Protein AF-A0A502KUD3-F1 (afdb_monomer_lite)

Sequence (106 aa):
MREPLKTVSEIIARSNDSLYQKHPHIDTIIGIMDKALRQQGMNSDAITIECPAQNKKIVFLLHDEKPDYISIAVGDKTGNVETSSEIGLENFSETMLMVMLEMHFT

pLDDT: mean 95.57, std 2.89, range [78.75, 98.38]

Secondary structure (DSSP, 8-state):
--HHHHHHHHHHHHHHHHHHHH-TT---EEEEESSHHHHTT-SEEEEEEEEGGGTEEEEEEEETT-TTEEEEEEE-TTS-EEEEEEEEGGG--HHHHHHHHHHHH-

Organism: NCBI:txid2491017

Structure (mmCIF, N/CA/C/O backbone):
data_AF-A0A502KUD3-F1
#
_entry.id   AF-A0A502KUD3-F1
#
loop_
_atom_site.group_PDB
_atom_site.id
_atom_site.type_symbol
_atom_site.label_atom_id
_atom_site.label_alt_id
_atom_site.label_comp_id
_atom_site.label_asym_id
_atom_site.label_entity_id
_atom_site.label_seq_id
_atom_site.pdbx_PDB_ins_code
_atom_site.Cartn_x
_atom_site.Cartn_y
_atom_site.Cartn_z
_atom_site.occupancy
_atom_site.B_iso_or_equiv
_atom_site.auth_seq_id
_atom_site.auth_comp_id
_atom_site.auth_asym_id
_atom_site.auth_atom_id
_atom_site.pdbx_PDB_model_num
ATOM 1 N N . MET A 1 1 ? -15.621 -2.482 3.346 1.00 78.75 1 MET A N 1
ATOM 2 C CA . MET A 1 1 ? -14.480 -1.565 3.449 1.00 78.75 1 MET A CA 1
ATOM 3 C C . MET A 1 1 ? -14.842 -0.353 4.293 1.00 78.75 1 MET A C 1
ATOM 5 O O . MET A 1 1 ? -15.858 0.279 4.030 1.00 78.75 1 MET A O 1
ATOM 9 N N . ARG A 1 2 ? -14.055 -0.081 5.339 1.00 89.25 2 ARG A N 1
ATOM 10 C CA . ARG A 1 2 ? -14.170 1.132 6.169 1.00 89.25 2 ARG A CA 1
ATOM 11 C C . ARG A 1 2 ? -13.622 2.349 5.420 1.00 89.25 2 ARG A C 1
ATOM 13 O 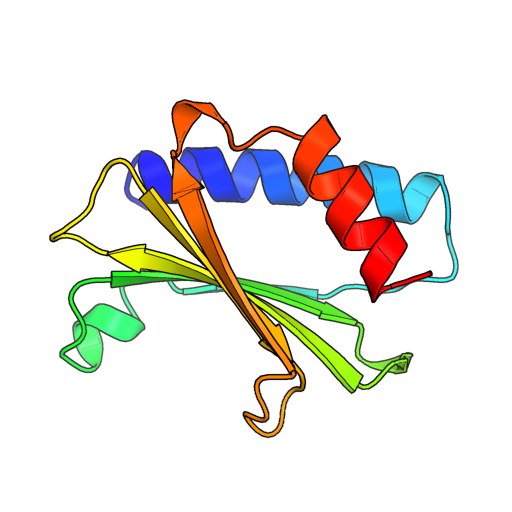O . ARG A 1 2 ? -12.785 2.176 4.540 1.00 89.25 2 ARG A O 1
ATOM 20 N N . GLU A 1 3 ? -14.039 3.554 5.810 1.00 92.56 3 GLU A N 1
ATOM 21 C CA . GLU A 1 3 ? -13.609 4.799 5.149 1.00 92.56 3 GLU A CA 1
ATOM 22 C C . GLU A 1 3 ? -12.078 4.963 5.064 1.00 92.56 3 GLU A C 1
ATOM 24 O O . GLU A 1 3 ? -11.599 5.178 3.955 1.00 92.56 3 GLU A O 1
ATOM 29 N N . PRO A 1 4 ? -11.269 4.749 6.127 1.00 93.69 4 PRO A N 1
ATOM 30 C CA . PRO A 1 4 ? -9.810 4.854 6.001 1.00 93.69 4 PRO A CA 1
ATOM 31 C C . PRO A 1 4 ? -9.228 3.877 4.972 1.00 93.69 4 PRO A C 1
ATOM 33 O O . PRO A 1 4 ? -8.421 4.263 4.132 1.00 93.69 4 PRO A O 1
ATOM 36 N N . LEU A 1 5 ? -9.698 2.622 4.977 1.00 95.94 5 LEU A N 1
ATOM 37 C CA . LEU A 1 5 ? -9.261 1.607 4.017 1.00 95.94 5 LEU A CA 1
ATOM 38 C C . LEU A 1 5 ? -9.627 2.009 2.584 1.00 95.94 5 LEU A C 1
ATOM 40 O O . LEU A 1 5 ? -8.810 1.839 1.683 1.00 95.94 5 LEU A O 1
ATOM 44 N N . LYS A 1 6 ? -10.814 2.588 2.376 1.00 96.00 6 LYS A N 1
ATOM 45 C CA . LYS A 1 6 ? -11.251 3.096 1.072 1.00 96.00 6 LYS A CA 1
ATOM 46 C C . LYS A 1 6 ? -10.357 4.238 0.590 1.00 96.00 6 LYS A C 1
ATOM 48 O O . LYS A 1 6 ? -9.796 4.131 -0.494 1.00 96.00 6 LYS A O 1
ATOM 53 N N . THR A 1 7 ? -10.175 5.276 1.406 1.00 95.38 7 THR A N 1
ATOM 54 C CA . THR A 1 7 ? -9.365 6.456 1.064 1.00 95.38 7 THR A CA 1
ATOM 55 C C . THR A 1 7 ? -7.933 6.074 0.699 1.00 95.38 7 THR A C 1
ATOM 57 O O . THR A 1 7 ? -7.422 6.487 -0.342 1.00 95.38 7 THR A O 1
ATOM 60 N N . VAL A 1 8 ? -7.292 5.238 1.521 1.00 97.44 8 VAL A N 1
ATOM 61 C CA . VAL A 1 8 ? -5.911 4.792 1.286 1.00 97.44 8 VAL A CA 1
ATOM 62 C C . VAL A 1 8 ? -5.829 3.913 0.035 1.00 97.44 8 VAL A C 1
ATOM 64 O O . VAL A 1 8 ? -4.927 4.106 -0.777 1.00 97.44 8 VAL A O 1
ATOM 67 N N . SER A 1 9 ? -6.790 3.006 -0.178 1.00 97.75 9 SER A N 1
ATOM 68 C CA . SER A 1 9 ? -6.826 2.152 -1.377 1.00 97.75 9 SER A CA 1
ATOM 69 C C . SER A 1 9 ? -6.992 2.962 -2.664 1.00 97.75 9 SER A C 1
ATOM 71 O O . SER A 1 9 ? -6.355 2.654 -3.667 1.00 97.75 9 SER A O 1
ATOM 73 N N . GLU A 1 10 ? -7.822 4.006 -2.647 1.00 97.75 10 GLU A N 1
ATOM 74 C CA . GLU A 1 10 ? -8.042 4.879 -3.802 1.00 97.75 10 GLU A CA 1
ATOM 75 C C . GLU A 1 10 ? -6.793 5.701 -4.155 1.00 97.75 10 GLU A C 1
ATOM 77 O O . GLU A 1 10 ? -6.457 5.820 -5.334 1.00 97.75 10 GLU A O 1
ATOM 82 N N . ILE A 1 11 ? -6.081 6.232 -3.153 1.00 98.25 11 ILE A N 1
ATOM 83 C CA . ILE A 1 11 ? -4.783 6.903 -3.352 1.00 98.25 11 ILE A CA 1
ATOM 84 C C . ILE A 1 11 ? -3.769 5.918 -3.940 1.00 98.25 11 ILE A C 1
ATOM 86 O O . ILE A 1 11 ? -3.115 6.230 -4.933 1.00 98.25 11 ILE A O 1
ATOM 90 N N . ILE A 1 12 ? -3.682 4.710 -3.373 1.00 98.38 12 ILE A N 1
ATOM 91 C CA . ILE A 1 12 ? -2.767 3.668 -3.846 1.00 98.38 12 ILE A CA 1
ATOM 92 C C . ILE A 1 12 ? -3.046 3.290 -5.297 1.00 98.38 12 ILE A C 1
ATOM 94 O O . ILE A 1 12 ? -2.106 3.223 -6.084 1.00 98.38 12 ILE A O 1
ATOM 98 N N . ALA A 1 13 ? -4.310 3.091 -5.670 1.00 97.94 13 ALA A N 1
ATOM 99 C CA . ALA A 1 13 ? -4.678 2.758 -7.041 1.00 97.94 13 ALA A CA 1
ATOM 100 C C . ALA A 1 13 ? -4.228 3.848 -8.031 1.00 97.94 13 ALA A C 1
ATOM 102 O O . ALA A 1 13 ? -3.563 3.540 -9.017 1.00 97.94 13 ALA A O 1
ATOM 103 N N . ARG A 1 14 ? -4.497 5.129 -7.736 1.00 98.38 14 ARG A N 1
ATOM 104 C CA . ARG A 1 14 ? -4.117 6.246 -8.624 1.00 98.38 14 ARG A CA 1
ATOM 105 C C . ARG A 1 14 ? -2.605 6.446 -8.727 1.00 98.38 14 ARG A C 1
ATOM 107 O O . ARG A 1 14 ? -2.086 6.678 -9.822 1.00 98.38 14 ARG A O 1
ATOM 114 N N . SER A 1 15 ? -1.880 6.319 -7.616 1.00 98.12 15 SER A N 1
ATOM 115 C CA . SER A 1 15 ? -0.414 6.351 -7.641 1.00 98.12 15 SER A CA 1
ATOM 116 C C . SER A 1 15 ? 0.161 5.163 -8.408 1.00 98.12 15 SER A C 1
ATOM 118 O O . SER A 1 15 ? 1.116 5.325 -9.157 1.00 98.12 15 SER A O 1
ATOM 120 N N . ASN A 1 16 ? -0.437 3.980 -8.287 1.00 97.44 16 ASN A N 1
ATOM 121 C CA . ASN A 1 16 ? -0.004 2.806 -9.032 1.00 97.44 16 ASN A CA 1
ATOM 122 C C . ASN A 1 16 ? -0.196 2.971 -10.544 1.00 97.44 16 ASN A C 1
ATOM 124 O O . ASN A 1 16 ? 0.716 2.678 -11.314 1.00 97.44 16 ASN A O 1
ATOM 128 N N . ASP A 1 17 ? -1.347 3.498 -10.964 1.00 96.94 17 ASP A N 1
ATOM 129 C CA . ASP A 1 17 ? -1.608 3.821 -12.369 1.00 96.94 17 ASP A CA 1
ATOM 130 C C . ASP A 1 17 ? -0.584 4.838 -12.899 1.00 96.94 17 ASP A C 1
ATOM 132 O O . ASP A 1 17 ? -0.051 4.686 -14.000 1.00 96.94 17 ASP A O 1
ATOM 136 N N . SER A 1 18 ? -0.252 5.848 -12.088 1.00 97.50 18 SER A N 1
ATOM 137 C CA . SER A 1 18 ? 0.760 6.860 -12.416 1.00 97.50 18 SER A CA 1
ATOM 138 C C . SER A 1 18 ? 2.170 6.264 -12.520 1.00 97.50 18 SER A C 1
ATOM 140 O O . SER A 1 18 ? 2.919 6.605 -13.439 1.00 97.50 18 SER A O 1
ATOM 142 N N . LEU A 1 19 ? 2.530 5.343 -11.619 1.00 97.12 19 LEU A N 1
ATOM 143 C CA . LEU A 1 19 ? 3.799 4.616 -11.659 1.00 97.12 19 LEU A CA 1
ATOM 144 C C . LEU A 1 19 ? 3.916 3.798 -12.946 1.00 97.12 19 LEU A C 1
ATOM 146 O O . LEU A 1 19 ? 4.931 3.904 -13.628 1.00 97.12 19 LEU A O 1
ATOM 150 N N . TYR A 1 20 ? 2.873 3.048 -13.313 1.00 96.12 20 TYR A N 1
ATOM 151 C CA . TYR A 1 20 ? 2.861 2.244 -14.535 1.00 96.12 20 TYR A CA 1
ATOM 152 C C . TYR A 1 20 ? 2.988 3.109 -15.797 1.00 96.12 20 TYR A C 1
ATOM 154 O O . TYR A 1 20 ? 3.755 2.787 -16.703 1.00 96.12 20 TYR A O 1
ATOM 162 N N . GLN A 1 21 ? 2.300 4.254 -15.848 1.00 96.56 21 GLN A N 1
ATOM 163 C CA . GLN A 1 21 ? 2.425 5.198 -16.965 1.00 96.56 21 GLN A CA 1
ATOM 164 C C . GLN A 1 21 ? 3.853 5.743 -17.116 1.00 96.56 21 GLN A C 1
ATOM 166 O O . GLN A 1 21 ? 4.336 5.895 -18.239 1.00 96.56 21 GLN A O 1
ATOM 171 N N . LYS A 1 22 ? 4.536 6.033 -16.000 1.00 97.25 22 LYS A N 1
ATOM 172 C CA . LYS A 1 22 ? 5.912 6.554 -15.999 1.00 97.25 22 LYS A CA 1
ATOM 173 C C . LYS A 1 22 ? 6.960 5.457 -16.227 1.00 97.25 22 LYS A C 1
ATOM 175 O O . LYS A 1 22 ? 7.979 5.705 -16.871 1.00 97.25 22 LYS A O 1
ATOM 180 N N . HIS A 1 23 ? 6.698 4.247 -15.741 1.00 96.56 23 HIS A N 1
ATOM 181 C CA . HIS A 1 23 ? 7.596 3.097 -15.791 1.00 96.56 23 HIS A CA 1
ATOM 182 C C . HIS A 1 23 ? 6.850 1.835 -16.267 1.00 96.56 23 HIS A C 1
ATOM 184 O O . HIS A 1 23 ? 6.574 0.946 -15.462 1.00 96.56 23 HIS A O 1
ATOM 190 N N . PRO A 1 24 ? 6.590 1.681 -17.582 1.00 94.00 24 PRO A N 1
ATOM 191 C CA . PRO A 1 24 ? 5.755 0.590 -18.115 1.00 94.00 24 PRO A CA 1
ATOM 192 C C . PRO A 1 24 ? 6.302 -0.834 -17.921 1.00 94.00 24 PRO A C 1
ATOM 194 O O . PRO A 1 24 ? 5.651 -1.799 -18.302 1.00 94.00 24 PRO A O 1
ATOM 197 N N . HIS A 1 25 ? 7.525 -0.964 -17.404 1.00 93.38 25 HIS A N 1
ATOM 198 C CA . HIS A 1 25 ? 8.195 -2.232 -17.107 1.00 93.38 25 HIS A CA 1
ATOM 199 C C . HIS A 1 25 ? 8.108 -2.619 -15.623 1.00 93.38 25 HIS A C 1
ATOM 201 O O . HIS A 1 25 ? 8.610 -3.674 -15.239 1.00 93.38 25 HIS A O 1
ATOM 207 N N . ILE A 1 26 ? 7.534 -1.754 -14.780 1.00 94.81 26 ILE A N 1
ATOM 208 C CA . ILE A 1 26 ? 7.294 -2.042 -13.370 1.00 94.81 26 ILE A CA 1
ATOM 209 C C . ILE A 1 26 ? 5.878 -2.589 -13.240 1.00 94.81 26 ILE A C 1
ATOM 211 O O . ILE A 1 26 ? 4.902 -1.845 -13.310 1.00 94.81 26 ILE A O 1
ATOM 215 N N . ASP A 1 27 ? 5.795 -3.896 -13.013 1.00 93.38 27 ASP A N 1
ATOM 216 C CA . ASP A 1 27 ? 4.543 -4.585 -12.734 1.00 93.38 27 ASP A CA 1
ATOM 217 C C . ASP A 1 27 ? 4.358 -4.753 -11.226 1.00 93.38 27 ASP A C 1
ATOM 219 O O . ASP A 1 27 ? 5.169 -5.386 -10.538 1.00 93.38 27 ASP A O 1
ATOM 223 N N . THR A 1 28 ? 3.260 -4.207 -10.717 1.00 97.06 28 THR A N 1
ATOM 224 C CA . THR A 1 28 ? 2.882 -4.276 -9.308 1.00 97.06 28 THR A CA 1
ATOM 225 C C . THR A 1 28 ? 1.584 -5.050 -9.107 1.00 97.06 28 THR A C 1
ATOM 227 O O . THR A 1 28 ? 0.704 -5.098 -9.967 1.00 97.06 28 THR A O 1
ATOM 230 N N . ILE A 1 29 ? 1.445 -5.652 -7.929 1.00 97.31 29 ILE A N 1
ATOM 231 C CA . ILE A 1 29 ? 0.232 -6.330 -7.478 1.00 97.31 29 ILE A CA 1
ATOM 232 C C . ILE A 1 29 ? -0.261 -5.620 -6.224 1.00 97.31 29 ILE A C 1
ATOM 234 O O . ILE A 1 29 ? 0.460 -5.539 -5.227 1.00 97.31 29 ILE A O 1
ATOM 238 N N . ILE A 1 30 ? -1.501 -5.130 -6.265 1.00 97.81 30 ILE A N 1
ATOM 239 C CA . ILE A 1 30 ? -2.163 -4.542 -5.101 1.00 97.81 30 ILE A CA 1
ATOM 240 C C . ILE A 1 30 ? -3.021 -5.607 -4.418 1.00 97.81 30 ILE A C 1
ATOM 242 O O . ILE A 1 30 ? -3.884 -6.222 -5.045 1.00 97.81 30 ILE A O 1
ATOM 246 N N . GLY A 1 31 ? -2.800 -5.807 -3.122 1.00 97.06 31 GLY A N 1
ATOM 247 C CA . GLY A 1 31 ? -3.619 -6.667 -2.269 1.00 97.06 31 GLY A CA 1
ATOM 248 C C . GLY A 1 31 ? -4.399 -5.833 -1.262 1.00 97.06 31 GLY A C 1
ATOM 249 O O . GLY A 1 31 ? -3.822 -4.971 -0.610 1.00 97.06 31 GLY A O 1
ATOM 250 N N . ILE A 1 32 ? -5.698 -6.092 -1.105 1.00 96.81 32 ILE A N 1
ATOM 251 C CA . ILE A 1 32 ? -6.532 -5.447 -0.081 1.00 96.81 32 ILE A CA 1
ATOM 252 C C . ILE A 1 32 ? -7.022 -6.520 0.885 1.00 96.81 32 ILE A C 1
ATOM 254 O O . ILE A 1 32 ? -7.693 -7.474 0.493 1.00 96.81 32 ILE A O 1
ATOM 258 N N . MET A 1 33 ? -6.700 -6.351 2.162 1.00 94.56 33 MET A N 1
ATOM 259 C CA . MET A 1 33 ? -7.074 -7.250 3.247 1.00 94.56 33 MET A CA 1
ATOM 260 C C . MET A 1 33 ? -8.166 -6.595 4.103 1.00 94.56 33 MET A C 1
ATOM 262 O O . MET A 1 33 ? -7.916 -6.168 5.229 1.00 94.56 33 MET A O 1
ATOM 266 N N . ASP A 1 34 ? -9.389 -6.515 3.563 1.00 89.75 34 ASP A N 1
ATOM 267 C CA . ASP A 1 34 ? -10.587 -6.103 4.316 1.00 89.75 34 ASP A CA 1
ATOM 268 C C . ASP A 1 34 ? -11.039 -7.278 5.196 1.00 89.75 34 ASP A C 1
ATOM 270 O O . ASP A 1 34 ? -11.333 -8.363 4.687 1.00 89.75 34 ASP A O 1
ATOM 274 N N . LYS A 1 35 ? -11.084 -7.090 6.521 1.00 88.81 35 LYS A N 1
ATOM 275 C CA . LYS A 1 35 ? -11.493 -8.098 7.528 1.00 88.81 35 LYS A CA 1
ATOM 276 C C . LYS A 1 35 ? -10.615 -9.344 7.673 1.00 88.81 35 LYS A C 1
ATOM 278 O O . LYS A 1 35 ? -10.747 -10.010 8.696 1.00 88.81 35 LYS A O 1
ATOM 283 N N . ALA A 1 36 ? -9.742 -9.674 6.723 1.00 92.12 36 ALA A N 1
ATOM 284 C CA . ALA A 1 36 ? -8.904 -10.876 6.796 1.00 92.12 36 ALA A CA 1
ATOM 285 C C . ALA A 1 36 ? -8.046 -10.898 8.074 1.00 92.12 36 ALA A C 1
ATOM 287 O O . ALA A 1 36 ? -8.044 -11.885 8.805 1.00 92.12 36 ALA A O 1
ATOM 288 N N . LEU A 1 37 ? -7.414 -9.768 8.407 1.00 93.06 37 LEU A N 1
ATOM 289 C CA . LEU A 1 37 ? -6.642 -9.621 9.645 1.00 93.06 37 LEU A CA 1
ATOM 290 C C . LEU A 1 37 ? -7.531 -9.720 10.896 1.00 93.06 37 LEU A C 1
ATOM 292 O O . LEU A 1 37 ? -7.165 -10.360 11.879 1.00 93.06 37 LEU A O 1
ATOM 296 N N . ARG A 1 38 ? -8.754 -9.185 10.833 1.00 91.19 38 ARG A N 1
ATOM 297 C CA . ARG A 1 38 ? -9.742 -9.254 11.929 1.00 91.19 38 ARG A CA 1
ATOM 298 C C . ARG A 1 38 ? -10.181 -10.672 12.222 1.00 91.19 38 ARG A C 1
ATOM 300 O O . ARG A 1 38 ? -10.289 -11.060 13.379 1.00 91.19 38 ARG A O 1
ATOM 307 N N . GLN A 1 39 ? -10.395 -11.462 11.175 1.00 92.38 39 GLN A N 1
ATOM 308 C CA . GLN A 1 39 ? -10.704 -12.885 11.297 1.00 92.38 39 GLN A CA 1
ATOM 309 C C . GLN A 1 39 ? -9.551 -13.671 11.937 1.00 92.38 39 GLN A C 1
ATOM 311 O O . GLN A 1 39 ? -9.787 -14.722 12.523 1.00 92.38 39 GLN A O 1
ATOM 316 N N . GLN A 1 40 ? -8.328 -13.142 11.875 1.00 91.88 40 GLN A N 1
ATOM 317 C CA . GLN A 1 40 ? -7.137 -13.693 12.522 1.00 91.88 40 GLN A CA 1
ATOM 318 C C . GLN A 1 40 ? -6.869 -13.098 13.917 1.00 91.88 40 GLN A C 1
ATOM 320 O O . GLN A 1 40 ? -5.828 -13.368 14.508 1.00 91.88 40 GLN A O 1
ATOM 325 N N . GLY A 1 41 ? -7.798 -12.306 14.464 1.00 93.06 41 GLY A N 1
ATOM 326 C CA . GLY A 1 41 ? -7.674 -11.707 15.795 1.00 93.06 41 GLY A CA 1
ATOM 327 C C . GLY A 1 41 ? -6.876 -10.401 15.841 1.00 93.06 41 GLY A C 1
ATOM 328 O O . GLY A 1 41 ? -6.608 -9.901 16.929 1.00 93.06 41 GLY A O 1
ATOM 329 N N . MET A 1 42 ? -6.516 -9.824 14.689 1.00 92.94 42 MET A N 1
ATOM 330 C CA . MET A 1 42 ? -5.878 -8.509 14.606 1.00 92.94 42 MET A CA 1
ATOM 331 C C . MET A 1 42 ? -6.907 -7.426 14.267 1.00 92.94 42 MET A C 1
ATOM 333 O O . MET A 1 42 ? -7.518 -7.448 13.200 1.00 92.94 42 MET A O 1
ATOM 337 N N . ASN A 1 43 ? -7.072 -6.433 15.143 1.00 93.94 43 ASN A N 1
ATOM 338 C CA . ASN A 1 43 ? -7.988 -5.301 14.939 1.00 93.94 43 ASN A CA 1
ATOM 339 C C . ASN A 1 43 ? -7.411 -4.288 13.943 1.00 93.94 43 ASN A C 1
ATOM 341 O O . ASN A 1 43 ? -6.990 -3.186 14.304 1.00 93.94 43 ASN A O 1
ATOM 345 N N . SER A 1 44 ? -7.277 -4.701 12.687 1.00 95.50 44 SER A N 1
ATOM 346 C CA . SER A 1 44 ? -6.635 -3.913 11.641 1.00 95.50 44 SER A CA 1
ATOM 347 C C . SER A 1 44 ? -7.146 -4.308 10.262 1.00 95.50 44 SER A C 1
ATOM 349 O O . SER A 1 44 ? -7.688 -5.397 10.076 1.00 95.50 44 SER A O 1
ATOM 351 N N . ASP A 1 45 ? -6.946 -3.422 9.297 1.00 96.62 45 ASP A N 1
ATOM 352 C CA . ASP A 1 45 ? -7.039 -3.722 7.870 1.00 96.62 45 ASP A CA 1
ATOM 353 C C . ASP A 1 45 ? -5.671 -3.457 7.218 1.00 96.62 45 ASP A C 1
ATOM 355 O O . ASP A 1 45 ? -4.828 -2.772 7.807 1.00 96.62 45 ASP A O 1
ATOM 359 N N . ALA A 1 46 ? -5.426 -4.003 6.025 1.00 97.00 46 ALA A N 1
ATOM 360 C CA . ALA A 1 46 ? -4.169 -3.761 5.319 1.00 97.00 46 ALA A CA 1
ATOM 361 C C . ALA A 1 46 ? -4.331 -3.610 3.810 1.00 97.00 46 ALA A C 1
ATOM 363 O O . ALA A 1 46 ? -5.230 -4.195 3.202 1.00 97.00 46 ALA A O 1
ATOM 364 N N . ILE A 1 47 ? -3.406 -2.864 3.211 1.00 98.25 47 ILE A N 1
ATOM 365 C CA . ILE A 1 47 ? -3.180 -2.822 1.766 1.00 98.25 47 ILE A CA 1
ATOM 366 C C . ILE A 1 47 ? -1.719 -3.182 1.511 1.00 98.25 47 ILE A C 1
ATOM 368 O O . ILE A 1 47 ? -0.837 -2.799 2.276 1.00 98.25 47 ILE A O 1
ATOM 372 N N . THR A 1 48 ? -1.442 -3.919 0.445 1.00 97.75 48 THR A N 1
ATOM 373 C CA . THR A 1 48 ? -0.081 -4.259 0.027 1.00 97.75 48 THR A CA 1
ATOM 374 C C . THR A 1 48 ? 0.157 -3.823 -1.404 1.00 97.75 48 THR A C 1
ATOM 376 O O . THR A 1 48 ? -0.742 -3.952 -2.229 1.00 97.75 48 THR A O 1
ATOM 379 N N . ILE A 1 49 ? 1.370 -3.370 -1.707 1.00 98.12 49 ILE A N 1
ATOM 380 C CA . ILE A 1 49 ? 1.857 -3.184 -3.075 1.00 98.12 49 ILE A CA 1
ATOM 381 C C . ILE A 1 49 ? 3.109 -4.039 -3.218 1.00 98.12 49 ILE A C 1
ATOM 383 O O . ILE A 1 49 ? 4.083 -3.848 -2.493 1.00 98.12 49 ILE A O 1
ATOM 387 N N . GLU A 1 50 ? 3.074 -5.009 -4.120 1.00 97.12 50 GLU A N 1
ATOM 388 C CA . GLU A 1 50 ? 4.171 -5.947 -4.349 1.00 97.12 50 GLU A CA 1
ATOM 389 C C . GLU A 1 50 ? 4.731 -5.751 -5.752 1.00 97.12 50 GLU A C 1
ATOM 391 O O . GLU A 1 50 ? 3.958 -5.682 -6.698 1.00 97.12 50 GLU A O 1
ATOM 396 N N . CYS A 1 51 ? 6.055 -5.706 -5.896 1.00 97.19 51 CYS A N 1
ATOM 397 C CA . CYS A 1 51 ? 6.754 -5.759 -7.179 1.00 97.19 51 CYS A CA 1
ATOM 398 C C . CYS A 1 51 ? 7.483 -7.114 -7.273 1.00 97.19 51 CYS A C 1
ATOM 400 O O . CYS A 1 51 ? 8.597 -7.259 -6.747 1.00 97.19 51 CYS A O 1
ATOM 402 N N . PRO A 1 52 ? 6.873 -8.144 -7.899 1.00 94.81 52 PRO A N 1
ATOM 403 C CA . PRO A 1 52 ? 7.411 -9.504 -7.886 1.00 94.81 52 PRO A CA 1
ATOM 404 C C . PRO A 1 52 ? 8.787 -9.624 -8.541 1.00 94.81 52 PRO A C 1
ATOM 406 O O . PRO A 1 52 ? 9.629 -10.372 -8.046 1.00 94.81 52 PRO A O 1
ATOM 409 N N . ALA A 1 53 ? 9.030 -8.863 -9.614 1.00 94.31 53 ALA A N 1
ATOM 410 C CA . ALA A 1 53 ? 10.298 -8.866 -10.343 1.00 94.31 53 ALA A CA 1
ATOM 411 C C . ALA A 1 53 ? 11.489 -8.426 -9.473 1.00 94.31 53 ALA A C 1
ATOM 413 O O . ALA A 1 53 ? 12.617 -8.845 -9.717 1.00 94.31 53 ALA A O 1
ATOM 414 N N . GLN A 1 54 ? 11.231 -7.619 -8.440 1.00 94.38 54 GLN A N 1
ATOM 415 C CA . GLN A 1 54 ? 12.250 -7.089 -7.531 1.00 94.38 54 GLN A CA 1
ATOM 416 C C . GLN A 1 54 ? 12.226 -7.749 -6.151 1.00 94.38 54 GLN A C 1
ATOM 418 O O . GLN A 1 54 ? 13.021 -7.385 -5.290 1.00 94.38 54 GLN A O 1
ATOM 423 N N . ASN A 1 55 ? 11.323 -8.710 -5.926 1.00 95.38 55 ASN A N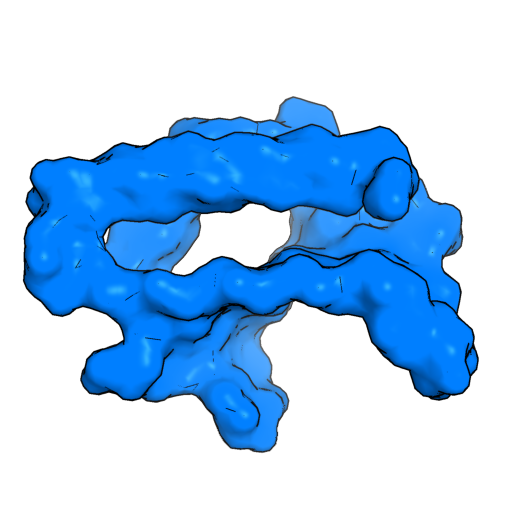 1
ATOM 424 C CA . ASN A 1 55 ? 11.081 -9.313 -4.615 1.00 95.38 55 ASN A CA 1
ATOM 425 C C . ASN A 1 55 ? 10.807 -8.269 -3.511 1.00 95.38 55 ASN A C 1
ATOM 427 O O . ASN A 1 55 ? 11.187 -8.475 -2.363 1.00 95.38 55 ASN A O 1
ATOM 431 N N . LYS A 1 56 ? 10.140 -7.160 -3.851 1.00 96.38 56 LYS A N 1
ATOM 432 C CA . LYS A 1 56 ? 9.826 -6.085 -2.903 1.00 96.38 56 LYS A CA 1
ATOM 433 C C . LYS A 1 56 ? 8.336 -5.972 -2.628 1.00 96.38 56 LYS A C 1
ATOM 435 O O . LYS A 1 56 ? 7.504 -6.224 -3.500 1.00 96.38 56 LYS A O 1
ATOM 440 N N . LYS A 1 57 ? 8.011 -5.559 -1.409 1.00 97.38 57 LYS A N 1
ATOM 441 C CA . LYS A 1 57 ? 6.658 -5.407 -0.887 1.00 97.38 57 LYS A CA 1
ATOM 442 C C . LYS A 1 57 ? 6.583 -4.204 0.042 1.00 97.38 57 LYS A C 1
ATOM 444 O O . LYS A 1 57 ? 7.432 -4.032 0.910 1.00 97.38 57 LYS A O 1
ATOM 449 N N . ILE A 1 58 ? 5.529 -3.416 -0.112 1.00 98.12 58 ILE A N 1
ATOM 450 C CA . ILE A 1 58 ? 5.133 -2.365 0.822 1.00 98.12 58 ILE A CA 1
ATOM 451 C C . ILE A 1 58 ? 3.801 -2.780 1.441 1.00 98.12 58 ILE A C 1
ATOM 453 O O . ILE A 1 58 ? 2.889 -3.201 0.728 1.00 98.12 58 ILE A O 1
ATOM 457 N N . VAL A 1 59 ? 3.690 -2.688 2.761 1.00 97.94 59 VAL A N 1
ATOM 458 C CA . VAL A 1 59 ? 2.479 -2.987 3.528 1.00 97.94 59 VAL A CA 1
ATOM 459 C C . VAL A 1 59 ? 2.024 -1.722 4.236 1.00 97.94 59 VAL A C 1
ATOM 461 O O . VAL A 1 59 ? 2.803 -1.112 4.959 1.00 97.94 59 VAL A O 1
ATOM 464 N N . PHE A 1 60 ? 0.759 -1.368 4.055 1.00 98.19 60 PHE A N 1
ATOM 465 C CA . PHE A 1 60 ? 0.066 -0.282 4.736 1.00 98.19 60 PHE A CA 1
ATOM 466 C C . PHE A 1 60 ? -0.919 -0.905 5.721 1.00 98.19 60 PHE A C 1
ATOM 468 O O . PHE A 1 60 ? -1.858 -1.582 5.304 1.00 98.19 60 PHE A O 1
ATOM 475 N N . LEU A 1 61 ? -0.697 -0.707 7.015 1.00 97.19 61 LEU A N 1
ATOM 476 C CA . LEU A 1 61 ? -1.535 -1.208 8.100 1.00 97.19 61 LEU A CA 1
ATOM 477 C C . LEU A 1 61 ? -2.368 -0.072 8.690 1.00 97.19 61 LEU A C 1
ATOM 479 O O . LEU A 1 61 ? -1.849 0.992 9.026 1.00 97.19 61 LEU A O 1
ATOM 483 N N . LEU A 1 62 ? -3.664 -0.336 8.835 1.00 97.25 62 LEU A N 1
ATOM 484 C CA . LEU A 1 62 ? -4.642 0.565 9.433 1.00 97.25 62 LEU A CA 1
ATOM 485 C C . LEU A 1 62 ? -5.152 -0.064 10.7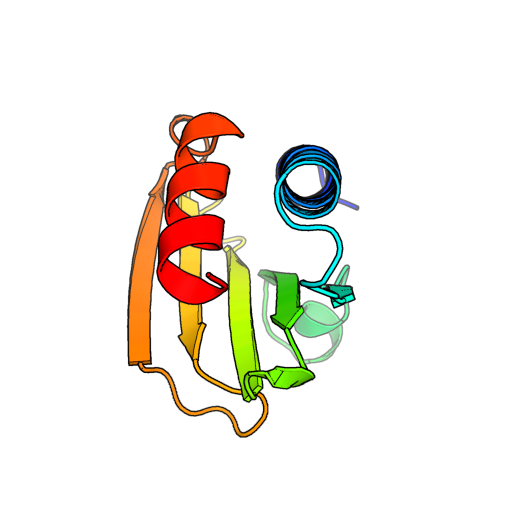24 1.00 97.25 62 LEU A C 1
ATOM 487 O O . LEU A 1 62 ? -5.962 -0.993 10.691 1.00 97.25 62 LEU A O 1
ATOM 491 N N . HIS A 1 63 ? -4.655 0.423 11.857 1.00 95.62 63 HIS A N 1
ATOM 492 C CA . HIS A 1 63 ? -5.018 -0.080 13.177 1.00 95.62 63 HIS A CA 1
ATOM 493 C C . HIS A 1 63 ? -6.283 0.597 13.709 1.00 95.62 63 HIS A C 1
ATOM 495 O O . HIS A 1 63 ? -6.465 1.804 13.573 1.00 95.62 63 HIS A O 1
ATOM 501 N N . ASP A 1 64 ? -7.137 -0.160 14.396 1.00 93.56 64 ASP A N 1
ATOM 502 C CA . ASP A 1 64 ? -8.342 0.400 15.024 1.00 93.56 64 ASP A CA 1
ATOM 503 C C . ASP A 1 64 ? -8.021 1.361 16.162 1.00 93.56 64 ASP A C 1
ATOM 505 O O . ASP A 1 64 ? -8.734 2.338 16.366 1.00 93.56 64 ASP A O 1
ATOM 509 N N . GLU A 1 65 ? -6.947 1.072 16.894 1.00 95.06 65 GLU A N 1
ATOM 510 C CA . GLU A 1 65 ? -6.507 1.835 18.064 1.00 95.06 65 GLU A CA 1
ATOM 511 C C . GLU A 1 65 ? -5.820 3.155 17.684 1.00 95.06 65 GLU A C 1
ATOM 513 O O . GLU A 1 65 ? -5.671 4.036 18.527 1.00 95.06 65 GLU A O 1
ATOM 518 N N . LYS A 1 66 ? -5.422 3.304 16.414 1.00 95.00 66 LYS A N 1
ATOM 519 C CA . LYS A 1 66 ? -4.780 4.503 15.863 1.00 95.00 66 LYS A CA 1
ATOM 520 C C . LYS A 1 66 ? -5.423 4.888 14.521 1.00 95.00 66 LYS A C 1
ATOM 522 O O . LYS A 1 66 ? -4.772 4.787 13.483 1.00 95.00 66 LYS A O 1
ATOM 527 N N . PRO A 1 67 ? -6.697 5.313 14.514 1.00 93.12 67 PRO A N 1
ATOM 528 C CA . PRO A 1 67 ? -7.460 5.520 13.280 1.00 93.12 67 PRO A CA 1
ATOM 529 C C . PRO A 1 67 ? -6.905 6.637 12.383 1.00 93.12 67 PRO A C 1
ATOM 531 O O . PRO A 1 67 ? -7.171 6.633 11.183 1.00 93.12 67 PRO A O 1
ATOM 534 N N . ASP A 1 68 ? -6.132 7.559 12.959 1.00 96.38 68 ASP A N 1
ATOM 535 C CA . ASP A 1 68 ? -5.555 8.710 12.262 1.00 96.38 68 ASP A CA 1
ATOM 536 C C . ASP A 1 68 ? -4.151 8.434 11.705 1.00 96.38 68 ASP A C 1
ATOM 538 O O . ASP A 1 68 ? -3.519 9.340 11.176 1.00 96.38 68 ASP A O 1
ATOM 542 N N . TYR A 1 69 ? -3.643 7.201 11.811 1.00 97.31 69 TYR A N 1
ATOM 543 C CA . TYR A 1 69 ? -2.298 6.843 11.364 1.00 97.31 69 TYR A CA 1
ATOM 544 C C . TYR A 1 69 ? -2.292 5.629 10.437 1.00 97.31 69 TYR A C 1
ATOM 546 O O . TYR A 1 69 ? -3.129 4.730 10.525 1.00 97.31 69 TYR A O 1
ATOM 554 N N . ILE A 1 70 ? -1.285 5.592 9.568 1.00 98.06 70 ILE A N 1
ATOM 555 C CA . ILE A 1 70 ? -0.943 4.452 8.724 1.00 98.06 70 ILE A CA 1
ATOM 556 C C . ILE A 1 70 ? 0.450 3.984 9.125 1.00 98.06 70 ILE A C 1
ATOM 558 O O . ILE A 1 70 ? 1.415 4.746 9.029 1.00 98.06 70 ILE A O 1
ATOM 562 N N . SER A 1 71 ? 0.568 2.726 9.539 1.00 97.94 71 SER A N 1
ATOM 563 C CA . SER A 1 71 ? 1.874 2.092 9.705 1.00 97.94 71 SER A CA 1
ATOM 564 C C . SER A 1 71 ? 2.311 1.520 8.359 1.00 97.94 71 SER A C 1
ATOM 566 O O . SER A 1 71 ? 1.554 0.801 7.707 1.00 97.94 71 SER A O 1
ATOM 568 N N . ILE A 1 72 ? 3.523 1.848 7.925 1.00 98.25 72 ILE A N 1
ATOM 569 C CA . ILE A 1 72 ? 4.077 1.436 6.637 1.00 98.25 72 ILE A CA 1
ATOM 570 C C . ILE A 1 72 ? 5.295 0.562 6.896 1.00 98.25 72 ILE A C 1
ATOM 572 O O . ILE A 1 72 ? 6.190 0.952 7.641 1.00 98.25 72 ILE A O 1
ATOM 576 N N . ALA A 1 73 ? 5.347 -0.608 6.271 1.00 97.94 73 ALA A N 1
ATOM 577 C CA . ALA A 1 73 ? 6.514 -1.480 6.291 1.00 97.94 73 ALA A CA 1
ATOM 578 C C . ALA A 1 73 ? 6.957 -1.788 4.862 1.00 97.94 73 ALA A C 1
ATOM 580 O O . ALA A 1 73 ? 6.136 -2.162 4.025 1.00 97.94 73 ALA A O 1
ATOM 581 N N . VAL A 1 74 ? 8.253 -1.652 4.599 1.00 97.81 74 VAL A N 1
ATOM 582 C CA . VAL A 1 74 ? 8.881 -2.020 3.327 1.00 97.81 74 VAL A CA 1
ATOM 583 C C . VAL A 1 74 ? 9.766 -3.227 3.559 1.00 97.81 74 VAL A C 1
ATOM 585 O O . VAL A 1 74 ? 10.500 -3.288 4.546 1.00 97.81 74 VAL A O 1
ATOM 588 N N . GLY A 1 75 ? 9.688 -4.193 2.658 1.00 97.00 75 GLY A N 1
ATOM 589 C CA . GLY A 1 75 ? 10.348 -5.470 2.825 1.00 97.00 75 GLY A CA 1
ATOM 590 C C . GLY A 1 75 ? 10.172 -6.381 1.626 1.00 97.00 75 GLY A C 1
ATOM 591 O O . GLY A 1 75 ? 9.998 -5.921 0.497 1.00 97.00 75 GLY A O 1
ATOM 592 N N . ASP A 1 76 ? 10.161 -7.684 1.886 1.00 95.00 76 ASP A N 1
ATOM 593 C CA . ASP A 1 76 ? 9.955 -8.710 0.868 1.00 95.00 76 ASP A CA 1
ATOM 594 C C . ASP A 1 76 ? 8.761 -9.629 1.175 1.00 95.00 76 ASP A C 1
ATOM 596 O O . ASP A 1 76 ? 8.104 -9.553 2.216 1.00 95.00 76 ASP A O 1
ATOM 600 N N . LYS A 1 77 ? 8.465 -10.539 0.242 1.00 89.12 77 LYS A N 1
ATOM 601 C CA . LYS A 1 77 ? 7.371 -11.511 0.388 1.00 89.12 77 LYS A CA 1
ATOM 602 C C . LYS A 1 77 ? 7.633 -12.603 1.434 1.00 89.12 77 LYS A C 1
ATOM 604 O O . LYS A 1 77 ? 6.717 -13.356 1.752 1.00 89.12 77 LYS A O 1
ATOM 609 N N . THR A 1 78 ? 8.867 -12.735 1.922 1.00 92.12 78 THR A N 1
ATOM 610 C CA . THR A 1 78 ? 9.253 -13.725 2.941 1.00 92.12 78 THR A CA 1
ATOM 611 C C . THR A 1 78 ? 9.064 -13.203 4.363 1.00 92.12 78 THR A C 1
ATOM 613 O O . THR A 1 78 ? 9.151 -13.978 5.312 1.00 92.12 78 THR A O 1
ATOM 616 N N . GLY A 1 79 ? 8.733 -11.915 4.504 1.00 87.94 79 GLY A N 1
ATOM 617 C CA . GLY A 1 79 ? 8.473 -11.268 5.785 1.00 87.94 79 GLY A CA 1
ATOM 618 C C . GLY A 1 79 ? 9.673 -10.512 6.349 1.00 87.94 79 GLY A C 1
ATOM 619 O O . GLY A 1 79 ? 9.596 -10.054 7.488 1.00 87.94 79 GLY A O 1
ATOM 620 N N . ASN A 1 80 ? 10.760 -10.347 5.585 1.00 94.81 80 ASN A N 1
ATOM 621 C CA . ASN A 1 80 ? 11.852 -9.473 6.007 1.00 94.81 80 ASN A CA 1
ATOM 622 C C . ASN A 1 80 ? 11.394 -8.022 5.919 1.00 94.81 80 ASN A C 1
ATOM 624 O O . ASN A 1 80 ? 10.902 -7.599 4.876 1.00 94.81 80 ASN A O 1
ATOM 628 N N . VAL A 1 81 ? 11.575 -7.268 7.001 1.00 96.12 81 VAL A N 1
ATOM 629 C CA . VAL A 1 81 ? 11.289 -5.832 7.048 1.00 96.12 81 VAL A CA 1
ATOM 630 C C . VAL A 1 81 ? 12.608 -5.081 6.926 1.00 96.12 81 VAL A C 1
ATOM 632 O O . VAL A 1 81 ? 13.480 -5.209 7.783 1.00 96.12 81 VAL A O 1
ATOM 635 N N . GLU A 1 82 ? 12.752 -4.303 5.859 1.00 94.44 82 GLU A N 1
ATOM 636 C CA . GLU A 1 82 ? 13.902 -3.426 5.633 1.00 94.44 82 GLU A CA 1
ATOM 637 C C . GLU A 1 82 ? 13.735 -2.116 6.401 1.00 94.44 82 GLU A C 1
ATOM 639 O O . GLU A 1 82 ? 14.650 -1.651 7.079 1.00 94.44 82 GLU A O 1
ATOM 644 N N . THR A 1 83 ? 12.548 -1.518 6.295 1.00 96.00 83 THR A N 1
ATOM 645 C CA . THR A 1 83 ? 12.217 -0.258 6.962 1.00 96.00 83 THR A CA 1
ATOM 646 C C . THR A 1 83 ? 10.765 -0.256 7.413 1.00 96.00 83 THR A C 1
ATOM 648 O O . THR A 1 83 ? 9.909 -0.926 6.833 1.00 96.00 83 THR A O 1
ATOM 651 N N . SER A 1 84 ? 10.482 0.523 8.454 1.00 96.75 84 SER A N 1
ATOM 652 C CA . SER A 1 84 ? 9.124 0.771 8.924 1.00 96.75 84 SER A CA 1
ATOM 653 C C . SER A 1 84 ? 8.964 2.219 9.358 1.00 96.75 84 SER A C 1
ATOM 655 O O . SER A 1 84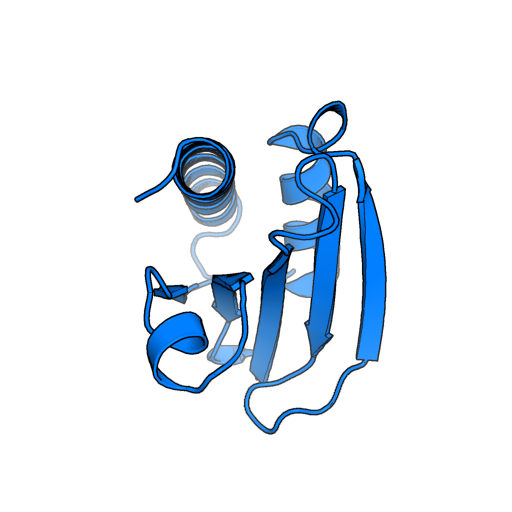 ? 9.874 2.790 9.961 1.00 96.75 84 SER A O 1
ATOM 657 N N . SER A 1 85 ? 7.798 2.792 9.103 1.00 96.56 85 SER A N 1
ATOM 658 C CA . SER A 1 85 ? 7.438 4.145 9.508 1.00 96.56 85 SER A CA 1
ATOM 659 C C . SER A 1 85 ? 5.960 4.224 9.881 1.00 96.56 85 SER A C 1
ATOM 661 O O . SER A 1 85 ? 5.185 3.294 9.663 1.00 96.56 85 SER A O 1
ATOM 663 N N . GLU A 1 86 ? 5.567 5.340 10.481 1.00 97.50 86 GLU A N 1
ATOM 664 C CA . GLU A 1 86 ? 4.175 5.661 10.772 1.00 97.50 86 GLU A CA 1
ATOM 665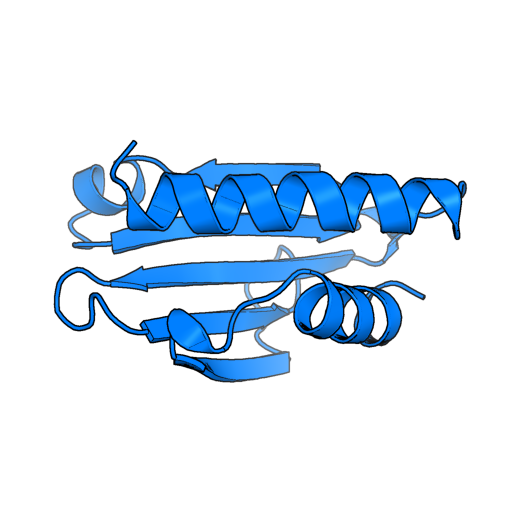 C C . GLU A 1 86 ? 3.929 7.093 10.301 1.00 97.50 86 GLU A C 1
ATOM 667 O O . GLU A 1 86 ? 4.761 7.976 10.529 1.00 97.50 86 GLU A O 1
ATOM 672 N N . ILE A 1 87 ? 2.820 7.314 9.602 1.00 96.94 87 ILE A N 1
ATOM 673 C CA . ILE A 1 87 ? 2.433 8.634 9.097 1.00 96.94 87 ILE A CA 1
ATOM 674 C C . ILE A 1 87 ? 0.986 8.928 9.469 1.00 96.94 87 ILE A C 1
ATOM 676 O O . ILE A 1 87 ? 0.165 8.014 9.526 1.00 96.94 87 ILE A O 1
ATOM 680 N N . GLY A 1 88 ? 0.671 10.200 9.705 1.00 97.62 88 GLY A N 1
ATOM 681 C CA . GLY A 1 88 ? -0.718 10.633 9.841 1.00 97.62 88 GLY A CA 1
ATOM 682 C C . GLY A 1 88 ? -1.471 10.444 8.523 1.00 97.62 88 GLY A C 1
ATOM 683 O O . GLY A 1 88 ? -0.918 10.707 7.449 1.00 97.62 88 GLY A O 1
ATOM 684 N N . LEU A 1 89 ? -2.718 9.988 8.596 1.00 96.00 89 LEU A N 1
ATOM 685 C CA . LEU A 1 89 ? -3.600 9.775 7.449 1.00 96.00 89 LEU A CA 1
ATOM 686 C C . LEU A 1 89 ? -3.791 11.071 6.645 1.00 96.00 89 LEU A C 1
ATOM 688 O O . LEU A 1 89 ? -3.875 11.030 5.422 1.00 96.00 89 LEU A O 1
ATOM 692 N N . GLU A 1 90 ? -3.775 12.224 7.314 1.00 96.19 90 GLU A N 1
ATOM 693 C CA . GLU A 1 90 ? -3.835 13.557 6.711 1.00 96.19 90 GLU A CA 1
ATOM 694 C C . GLU A 1 90 ? -2.614 13.902 5.847 1.00 96.19 90 GLU A C 1
ATOM 696 O O . GLU A 1 90 ? -2.701 14.753 4.963 1.00 96.19 90 GLU A O 1
ATOM 701 N N . ASN A 1 91 ? -1.486 13.227 6.076 1.00 96.44 91 ASN A N 1
ATOM 702 C CA . ASN A 1 91 ? -0.251 13.411 5.314 1.00 96.44 91 ASN A CA 1
ATOM 703 C C . ASN A 1 91 ? -0.095 12.367 4.197 1.00 96.44 91 ASN A C 1
ATOM 705 O O . ASN A 1 91 ? 0.832 12.463 3.386 1.00 96.44 91 ASN A O 1
ATOM 709 N N . PHE A 1 92 ? -0.984 11.370 4.131 1.00 97.50 92 PHE A N 1
ATOM 710 C CA . PHE A 1 92 ? -0.959 10.366 3.077 1.00 97.50 92 PHE A CA 1
ATOM 711 C C . PHE A 1 92 ? -1.586 10.921 1.798 1.00 97.50 92 PHE A C 1
ATOM 713 O O . PHE A 1 92 ? -2.778 11.213 1.731 1.00 97.50 92 PHE A O 1
ATOM 720 N N . SER A 1 93 ? -0.762 11.083 0.767 1.00 97.50 93 SER A N 1
ATOM 721 C CA . SER A 1 93 ? -1.149 11.687 -0.508 1.00 97.50 93 SER A CA 1
ATOM 722 C C . SER A 1 93 ? -0.499 10.956 -1.675 1.00 97.50 93 SER A C 1
ATOM 724 O O . SER A 1 93 ? 0.519 10.283 -1.507 1.00 97.50 93 SER A O 1
ATOM 726 N N . GLU A 1 94 ? -1.048 11.142 -2.876 1.00 97.69 94 GLU A N 1
ATOM 727 C CA . GLU A 1 94 ? -0.484 10.563 -4.100 1.00 97.69 94 GLU A CA 1
ATOM 728 C C . GLU A 1 94 ? 0.958 11.019 -4.335 1.00 97.69 94 GLU A C 1
ATOM 730 O O . GLU A 1 94 ? 1.795 10.211 -4.716 1.00 97.69 94 GLU A O 1
ATOM 735 N N . THR A 1 95 ? 1.283 12.283 -4.046 1.00 97.19 95 THR A N 1
ATOM 736 C CA . THR A 1 95 ? 2.648 12.813 -4.183 1.00 97.19 95 THR A CA 1
ATOM 737 C C . THR A 1 95 ? 3.630 12.096 -3.258 1.00 97.19 95 THR A C 1
ATOM 739 O O . THR A 1 95 ? 4.706 11.694 -3.694 1.00 97.19 95 THR A O 1
ATOM 742 N N . MET A 1 96 ? 3.263 11.919 -1.985 1.00 96.31 96 MET A N 1
ATOM 743 C CA . MET A 1 96 ? 4.103 11.216 -1.011 1.00 96.31 96 MET A CA 1
ATOM 744 C C . MET A 1 96 ? 4.285 9.747 -1.403 1.00 96.31 96 MET A C 1
ATOM 746 O O . MET A 1 96 ? 5.410 9.244 -1.409 1.00 96.31 96 MET A O 1
ATOM 750 N N . LEU A 1 97 ? 3.194 9.082 -1.793 1.00 97.75 97 LEU A N 1
ATOM 751 C CA . LEU A 1 97 ? 3.237 7.687 -2.206 1.00 97.75 97 LEU A CA 1
ATOM 752 C C . LEU A 1 97 ? 4.056 7.497 -3.487 1.00 97.75 97 LEU A C 1
ATOM 754 O O . LEU A 1 97 ? 4.839 6.558 -3.557 1.00 97.75 97 LEU A O 1
ATOM 758 N N . MET A 1 98 ? 3.949 8.395 -4.468 1.00 97.81 98 MET A N 1
ATOM 759 C CA . MET A 1 98 ? 4.764 8.336 -5.686 1.00 97.81 98 MET A CA 1
ATOM 760 C C . MET A 1 98 ? 6.262 8.405 -5.384 1.00 97.81 98 MET A C 1
ATOM 762 O O . MET A 1 98 ? 7.022 7.611 -5.932 1.00 97.81 98 MET A O 1
ATOM 766 N N . VAL A 1 99 ? 6.690 9.284 -4.469 1.00 96.69 99 VAL A N 1
ATOM 767 C CA . VAL A 1 99 ? 8.097 9.342 -4.032 1.00 96.69 99 VAL A CA 1
ATOM 768 C C . VAL A 1 99 ? 8.537 8.009 -3.420 1.00 96.69 99 VAL A C 1
ATOM 770 O O . VAL A 1 99 ? 9.630 7.528 -3.714 1.00 96.69 99 VAL A O 1
ATOM 773 N N . MET A 1 100 ? 7.688 7.392 -2.596 1.00 96.12 100 MET A N 1
ATOM 774 C CA . MET A 1 100 ? 7.975 6.092 -1.985 1.00 96.12 100 MET A CA 1
ATOM 775 C C . MET A 1 100 ? 8.031 4.959 -3.023 1.00 96.12 100 MET A C 1
ATOM 777 O O . MET A 1 100 ? 8.938 4.130 -2.976 1.00 96.12 100 MET A O 1
ATOM 781 N N . LEU A 1 101 ? 7.095 4.927 -3.974 1.00 97.06 101 LEU A N 1
ATOM 782 C CA . LEU A 1 101 ? 7.065 3.927 -5.042 1.00 97.06 101 LEU A CA 1
ATOM 783 C C . LEU A 1 101 ? 8.305 4.021 -5.933 1.00 97.06 101 LEU A C 1
ATOM 785 O O . LEU A 1 101 ? 8.915 2.997 -6.217 1.00 97.06 101 LEU A O 1
ATOM 789 N N . GLU A 1 102 ? 8.718 5.226 -6.321 1.00 96.19 102 GLU A N 1
ATOM 790 C CA . GLU A 1 102 ? 9.943 5.422 -7.105 1.00 96.19 102 GLU A CA 1
ATOM 791 C C . GLU A 1 102 ? 11.185 5.019 -6.303 1.00 96.19 102 GLU A C 1
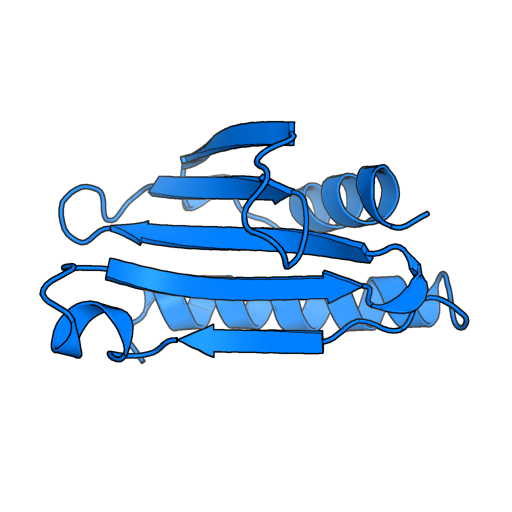ATOM 793 O O . GLU A 1 102 ? 12.022 4.273 -6.797 1.00 96.19 102 GLU A O 1
ATOM 798 N N . MET A 1 103 ? 11.276 5.408 -5.029 1.00 95.50 103 MET A N 1
ATOM 799 C CA . MET A 1 103 ? 12.409 5.035 -4.176 1.00 95.50 103 MET A CA 1
ATOM 800 C C . MET A 1 103 ? 12.590 3.517 -4.035 1.00 95.50 103 MET A C 1
ATOM 802 O O . MET A 1 103 ? 13.719 3.040 -3.908 1.00 95.50 103 MET A O 1
ATOM 806 N N . HIS A 1 104 ? 11.495 2.754 -4.002 1.00 94.81 104 HIS A N 1
ATOM 807 C CA . HIS A 1 104 ? 11.566 1.321 -3.735 1.00 94.81 104 HIS A CA 1
ATOM 808 C C . HIS A 1 104 ? 11.449 0.445 -4.977 1.00 94.81 104 HIS A C 1
ATOM 810 O O . HIS A 1 104 ? 12.019 -0.644 -4.949 1.00 94.81 104 HIS A O 1
ATOM 816 N N . PHE A 1 105 ? 10.757 0.875 -6.032 1.00 94.88 105 PHE A N 1
ATOM 817 C CA . PHE A 1 105 ? 10.498 0.052 -7.215 1.00 94.88 105 PHE A CA 1
ATOM 818 C C . PHE A 1 105 ? 11.199 0.523 -8.494 1.00 94.88 105 PHE A C 1
ATOM 820 O O . PHE A 1 105 ? 11.087 -0.180 -9.494 1.00 94.88 105 PHE A O 1
ATOM 827 N N . THR A 1 106 ? 11.913 1.652 -8.512 1.00 89.38 106 THR A N 1
ATOM 828 C CA . THR A 1 106 ? 12.720 2.078 -9.679 1.00 89.38 106 THR A CA 1
ATOM 829 C C . THR A 1 106 ? 14.207 1.996 -9.371 1.00 89.38 106 THR A C 1
ATOM 831 O O . THR A 1 106 ? 14.966 1.614 -10.290 1.00 89.38 106 THR A O 1
#

Radius of gyration: 13.18 Å; chains: 1; bounding box: 28×27×36 Å

Foldseek 3Di:
DDPLLVVLVVLVVVLVVVCCVVPVPFDKDKDWADCVVVVVVAQWTKIKIDRVVQQKMKIWIQHPVCNQKTKIFIDGPVPDTPDIDMDGSVPDHSVVVNVVCVVRGD